Protein AF-A0A1S8IT83-F1 (afdb_monomer)

Structure (mmCIF, N/CA/C/O backbone):
data_AF-A0A1S8IT83-F1
#
_entry.id   AF-A0A1S8IT83-F1
#
loop_
_atom_site.group_PDB
_atom_site.id
_atom_site.type_symbol
_atom_site.label_atom_id
_atom_site.label_alt_id
_atom_site.label_comp_id
_atom_site.label_asym_id
_atom_site.label_entity_id
_atom_site.label_seq_id
_atom_site.pdbx_PDB_ins_code
_atom_site.Cartn_x
_atom_site.Cartn_y
_atom_site.Cartn_z
_atom_site.occupancy
_atom_site.B_iso_or_equiv
_atom_site.auth_seq_id
_atom_site.auth_comp_id
_atom_site.auth_asym_id
_atom_site.auth_atom_id
_atom_site.pdbx_PDB_model_num
ATOM 1 N N . ASP A 1 1 ? 2.552 -11.994 -29.204 1.00 83.62 1 ASP A N 1
ATOM 2 C CA . ASP A 1 1 ? 2.250 -12.666 -27.921 1.00 83.62 1 ASP A CA 1
ATOM 3 C C . ASP A 1 1 ? 2.452 -11.701 -26.765 1.00 83.62 1 ASP A C 1
ATOM 5 O O . ASP A 1 1 ? 3.194 -10.739 -26.927 1.00 83.62 1 ASP A O 1
ATOM 9 N N . GLY A 1 2 ? 1.763 -11.899 -25.641 1.00 84.75 2 GLY A N 1
ATOM 10 C CA . GLY A 1 2 ? 1.817 -10.986 -24.496 1.00 84.75 2 GLY A CA 1
ATOM 11 C C . GLY A 1 2 ? 1.218 -11.605 -23.234 1.00 84.75 2 GLY A C 1
ATOM 12 O O . GLY A 1 2 ? 0.448 -12.560 -23.318 1.00 84.75 2 GLY A O 1
ATOM 13 N N . LEU A 1 3 ? 1.593 -11.063 -22.076 1.00 86.25 3 LEU A N 1
ATOM 14 C CA . LEU A 1 3 ? 1.121 -11.483 -20.756 1.00 86.25 3 LEU A CA 1
ATOM 15 C C . LEU A 1 3 ? 0.244 -10.378 -20.160 1.00 86.25 3 LEU A C 1
ATOM 17 O O . LEU A 1 3 ? 0.674 -9.229 -20.082 1.00 86.25 3 LEU A O 1
ATOM 21 N N . LEU A 1 4 ? -0.965 -10.732 -19.725 1.00 87.31 4 LEU A N 1
ATOM 22 C CA . LEU A 1 4 ? -1.820 -9.851 -18.932 1.00 87.31 4 LEU A CA 1
ATOM 23 C C . LEU A 1 4 ? -1.577 -10.142 -17.447 1.00 87.31 4 LEU A C 1
ATOM 25 O O . LEU A 1 4 ? -1.765 -11.277 -17.013 1.00 87.31 4 LEU A O 1
ATOM 29 N N . ILE A 1 5 ? -1.122 -9.140 -16.697 1.00 86.38 5 ILE A N 1
ATOM 30 C CA . ILE A 1 5 ? -0.747 -9.262 -15.284 1.00 86.38 5 ILE A CA 1
ATOM 31 C C . ILE A 1 5 ? -0.802 -7.893 -14.594 1.00 86.38 5 ILE A C 1
ATOM 33 O O . ILE A 1 5 ? -0.689 -6.857 -15.254 1.00 86.38 5 ILE A O 1
ATOM 37 N N . ASP A 1 6 ? -0.934 -7.886 -13.269 1.00 82.25 6 ASP A N 1
ATOM 38 C CA . ASP A 1 6 ? -0.867 -6.691 -12.433 1.00 82.25 6 ASP A CA 1
ATOM 39 C C . ASP A 1 6 ? 0.418 -5.886 -12.663 1.00 82.25 6 ASP A C 1
ATOM 41 O O . ASP A 1 6 ? 1.540 -6.403 -12.593 1.00 82.25 6 ASP A O 1
ATOM 45 N N . ARG A 1 7 ? 0.260 -4.574 -12.864 1.00 82.31 7 ARG A N 1
ATOM 46 C CA . ARG A 1 7 ? 1.376 -3.661 -13.151 1.00 82.31 7 ARG A CA 1
ATOM 47 C C . ARG A 1 7 ? 2.426 -3.648 -12.040 1.00 82.31 7 ARG A C 1
ATOM 49 O O . ARG A 1 7 ? 3.616 -3.655 -12.339 1.00 82.31 7 ARG A O 1
ATOM 56 N N . VAL A 1 8 ? 1.997 -3.655 -10.776 1.00 82.19 8 VAL A N 1
ATOM 57 C CA . VAL A 1 8 ? 2.904 -3.665 -9.614 1.00 82.19 8 VAL A CA 1
ATOM 58 C C . VAL A 1 8 ? 3.758 -4.932 -9.571 1.00 82.19 8 VAL A C 1
ATOM 60 O O . VAL A 1 8 ? 4.948 -4.861 -9.273 1.00 82.19 8 VAL A O 1
ATOM 63 N N . TYR A 1 9 ? 3.185 -6.078 -9.947 1.00 82.50 9 TYR A N 1
ATOM 64 C CA . TYR A 1 9 ? 3.905 -7.346 -10.008 1.00 82.50 9 TYR A CA 1
ATOM 65 C C . TYR A 1 9 ? 4.928 -7.340 -11.149 1.00 82.50 9 TYR A C 1
ATOM 67 O O . TYR A 1 9 ? 6.101 -7.641 -10.928 1.00 82.50 9 TYR A O 1
ATOM 75 N N . ALA A 1 10 ? 4.509 -6.936 -12.355 1.00 81.62 10 ALA A N 1
ATOM 76 C CA . ALA A 1 10 ? 5.405 -6.840 -13.507 1.00 81.62 10 ALA A CA 1
ATOM 77 C C . ALA A 1 10 ? 6.578 -5.880 -13.247 1.00 81.62 10 ALA A C 1
ATOM 79 O O . ALA A 1 10 ? 7.729 -6.250 -13.475 1.00 81.62 10 ALA A O 1
ATOM 80 N N . ASN A 1 11 ? 6.309 -4.681 -12.717 1.00 79.56 11 ASN A N 1
ATOM 81 C CA . ASN A 1 11 ? 7.344 -3.698 -12.387 1.00 79.56 11 ASN A CA 1
ATOM 82 C C . ASN A 1 11 ? 8.332 -4.231 -11.343 1.00 79.56 11 ASN A C 1
ATOM 84 O O . ASN A 1 11 ? 9.543 -4.094 -11.527 1.00 79.56 11 ASN A O 1
ATOM 88 N N . TYR A 1 12 ? 7.839 -4.856 -10.269 1.00 81.69 12 TYR A N 1
ATOM 89 C CA . TYR A 1 12 ? 8.693 -5.402 -9.215 1.00 81.69 12 TYR A CA 1
ATOM 90 C C . TYR A 1 12 ? 9.661 -6.457 -9.767 1.00 81.69 12 TYR A C 1
ATOM 92 O O . TYR A 1 12 ? 10.870 -6.319 -9.600 1.00 81.69 12 TYR A O 1
ATOM 100 N N . TYR A 1 13 ? 9.172 -7.464 -10.492 1.00 82.81 13 TYR A N 1
ATOM 101 C CA . TYR A 1 13 ? 10.039 -8.528 -11.012 1.00 82.81 13 TYR A CA 1
ATOM 102 C C . TYR A 1 13 ? 11.000 -8.037 -12.098 1.00 82.81 13 TYR A C 1
ATOM 104 O O . TYR A 1 13 ? 12.196 -8.315 -12.037 1.00 82.81 13 TYR A O 1
ATOM 112 N N . LEU A 1 14 ? 10.512 -7.251 -13.061 1.00 81.69 14 LEU A N 1
ATOM 113 C CA . LEU A 1 14 ? 11.348 -6.772 -14.164 1.00 81.69 14 LEU A CA 1
ATOM 114 C C . LEU A 1 14 ? 12.427 -5.778 -13.709 1.00 81.69 14 LEU A C 1
ATOM 116 O O . LEU A 1 14 ? 13.480 -5.701 -14.344 1.00 81.69 14 LEU A O 1
ATOM 120 N N . SER A 1 15 ? 12.184 -5.027 -12.627 1.00 78.31 15 SER A N 1
ATOM 121 C CA . SER A 1 15 ? 13.200 -4.155 -12.017 1.00 78.31 15 SER A CA 1
ATOM 122 C C . SER A 1 15 ? 14.228 -4.951 -11.217 1.00 78.31 15 SER A C 1
ATOM 124 O O . SER A 1 15 ? 15.418 -4.665 -11.324 1.00 78.31 15 SER A O 1
ATOM 126 N N . HIS A 1 16 ? 13.801 -5.980 -10.476 1.00 80.00 16 HIS A N 1
ATOM 127 C CA . HIS A 1 16 ? 14.707 -6.848 -9.715 1.00 80.00 16 HIS A CA 1
ATOM 128 C C . HIS A 1 16 ? 15.641 -7.669 -10.614 1.00 80.00 16 HIS A C 1
ATOM 130 O O . HIS A 1 16 ? 16.762 -7.967 -10.211 1.00 80.00 16 HIS A O 1
ATOM 136 N N . GLU A 1 17 ? 15.205 -8.017 -11.826 1.00 83.69 17 GLU A N 1
ATOM 137 C CA . GLU A 1 17 ? 16.011 -8.766 -12.798 1.00 83.69 17 GLU A CA 1
ATOM 138 C C . GLU A 1 17 ? 16.816 -7.881 -13.774 1.00 83.69 17 GLU A C 1
ATOM 140 O O . GLU A 1 17 ? 17.440 -8.412 -14.689 1.00 83.69 17 GLU A O 1
ATOM 145 N N . ASP A 1 18 ? 16.790 -6.547 -13.626 1.00 78.56 18 ASP A N 1
ATOM 146 C CA . ASP A 1 18 ? 17.390 -5.563 -14.560 1.00 78.56 18 ASP A CA 1
ATOM 147 C C . ASP A 1 18 ? 16.957 -5.750 -16.034 1.00 78.56 18 ASP A C 1
ATOM 149 O O . ASP A 1 18 ? 17.639 -5.381 -16.992 1.00 78.56 18 ASP A O 1
ATOM 153 N N . ASN A 1 19 ? 15.771 -6.328 -16.229 1.00 80.38 19 ASN A N 1
ATOM 154 C CA . ASN A 1 19 ? 15.250 -6.735 -17.533 1.00 80.38 19 ASN A CA 1
ATOM 155 C C . ASN A 1 19 ? 14.190 -5.781 -18.084 1.00 80.38 19 ASN A C 1
ATOM 157 O O . ASN A 1 19 ? 13.727 -5.961 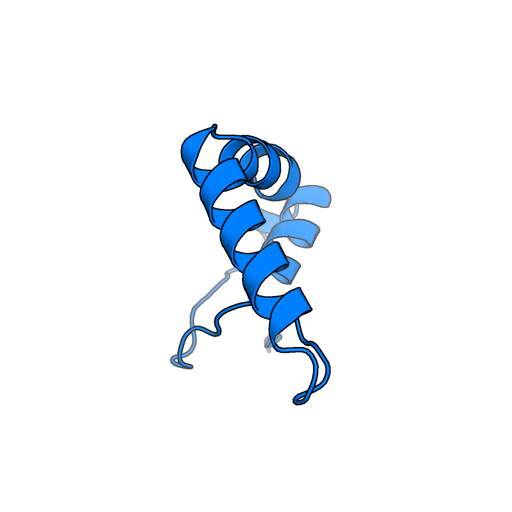-19.208 1.00 80.38 19 ASN A O 1
ATOM 161 N N . LEU A 1 20 ? 13.815 -4.744 -17.333 1.00 76.38 20 LEU A N 1
ATOM 162 C CA . LEU A 1 20 ? 12.737 -3.810 -17.681 1.00 76.38 20 LEU A CA 1
ATOM 163 C C . LEU A 1 20 ? 12.916 -3.169 -19.071 1.00 76.38 20 LEU A C 1
ATOM 165 O O . LEU A 1 20 ? 11.938 -2.942 -19.774 1.00 76.38 20 LEU A O 1
ATOM 169 N N . LYS A 1 21 ? 14.162 -2.963 -19.51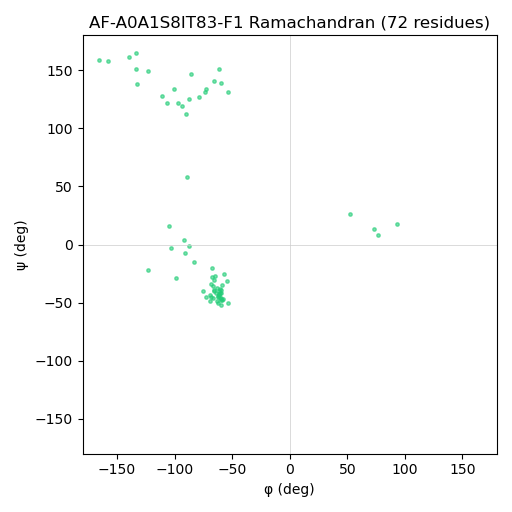8 1.00 81.69 21 LYS A N 1
ATOM 170 C CA . LYS A 1 21 ? 14.491 -2.411 -20.849 1.00 81.69 21 LYS A CA 1
ATOM 171 C C . LYS A 1 21 ? 14.130 -3.337 -22.018 1.00 81.69 21 LYS A C 1
ATOM 173 O O . LYS A 1 21 ? 14.022 -2.863 -23.145 1.00 81.69 21 LYS A O 1
ATOM 178 N N . ASN A 1 22 ? 13.962 -4.632 -21.758 1.00 87.12 22 ASN A N 1
ATOM 179 C CA . ASN A 1 22 ? 13.671 -5.647 -22.772 1.00 87.12 22 ASN A CA 1
ATOM 180 C C . ASN A 1 22 ? 12.163 -5.863 -22.982 1.00 87.12 22 ASN A C 1
ATOM 182 O O . ASN A 1 22 ? 11.775 -6.578 -23.905 1.00 87.12 22 ASN A O 1
ATOM 186 N N . TYR A 1 23 ? 11.314 -5.254 -22.148 1.00 85.25 23 TYR A N 1
ATOM 187 C CA . TYR A 1 23 ? 9.864 -5.427 -22.184 1.00 85.25 23 TYR A CA 1
ATOM 188 C C . TYR A 1 23 ? 9.150 -4.087 -22.354 1.00 85.25 23 TYR A C 1
ATOM 190 O O . TYR A 1 23 ? 9.609 -3.042 -21.904 1.00 85.25 23 TYR A O 1
ATOM 198 N N . THR A 1 24 ? 7.987 -4.119 -23.003 1.00 83.81 24 THR A N 1
ATOM 199 C CA . THR A 1 24 ? 7.079 -2.971 -23.079 1.00 83.81 24 THR A CA 1
ATOM 200 C C . THR A 1 24 ? 5.879 -3.239 -22.184 1.00 83.81 24 THR A C 1
ATOM 202 O O . THR A 1 24 ? 5.172 -4.225 -22.375 1.00 83.81 24 THR A O 1
ATOM 205 N N . ILE A 1 25 ? 5.643 -2.354 -21.217 1.00 83.06 25 ILE A N 1
ATOM 206 C CA . ILE A 1 25 ? 4.448 -2.378 -20.371 1.00 83.06 25 ILE A CA 1
ATOM 207 C C . ILE A 1 25 ? 3.454 -1.389 -20.972 1.00 83.06 25 ILE A C 1
ATOM 209 O O . ILE A 1 25 ? 3.766 -0.213 -21.155 1.00 83.06 25 ILE A O 1
ATOM 213 N N . SER A 1 26 ? 2.262 -1.860 -21.322 1.00 82.88 26 SER A N 1
ATOM 214 C CA . SER A 1 26 ? 1.208 -1.026 -21.902 1.00 82.88 26 SER A CA 1
ATOM 215 C C . SER A 1 26 ? -0.116 -1.286 -21.208 1.00 82.88 26 SER A C 1
ATOM 217 O O . SER A 1 26 ? -0.466 -2.425 -20.912 1.00 82.88 26 SER A O 1
ATOM 219 N N . HIS A 1 27 ? -0.852 -0.211 -20.951 1.00 80.06 27 HIS A N 1
ATOM 220 C CA . HIS A 1 27 ? -2.206 -0.293 -20.435 1.00 80.06 27 HIS A CA 1
ATOM 221 C C . HIS A 1 27 ? -3.166 -0.626 -21.581 1.00 80.06 27 HIS A C 1
ATOM 223 O O . HIS A 1 27 ? -3.162 0.053 -22.606 1.00 80.06 27 HIS A O 1
ATOM 229 N N . VAL A 1 28 ? -3.971 -1.674 -21.415 1.00 82.31 28 VAL A N 1
ATOM 230 C CA . VAL A 1 28 ? -4.810 -2.235 -22.489 1.00 82.31 28 VAL A CA 1
ATOM 231 C C . VAL A 1 28 ? -6.301 -1.888 -22.354 1.00 82.31 28 VAL A C 1
ATOM 233 O O . VAL A 1 28 ? -7.128 -2.491 -23.030 1.00 82.31 28 VAL A O 1
ATOM 236 N N . GLY A 1 29 ? -6.641 -0.890 -21.526 1.00 81.44 29 GLY A N 1
ATOM 237 C CA . GLY A 1 29 ? -7.987 -0.303 -21.452 1.00 81.44 29 GLY A CA 1
ATOM 238 C C . GLY A 1 29 ? -8.929 -0.911 -20.407 1.00 81.44 29 GLY A C 1
ATOM 239 O O . GLY A 1 29 ? -10.135 -0.716 -20.516 1.00 81.44 29 GLY A O 1
ATOM 240 N N . TYR A 1 30 ? -8.402 -1.645 -19.423 1.00 79.25 30 TYR A N 1
ATOM 241 C CA . TYR A 1 30 ? -9.161 -2.061 -18.237 1.00 79.25 30 TYR A CA 1
ATOM 242 C C . TYR A 1 30 ? -9.115 -0.969 -17.172 1.00 79.25 30 TYR A C 1
ATOM 244 O O . TYR A 1 30 ? -8.097 -0.300 -17.045 1.00 79.25 30 TYR A O 1
ATOM 252 N N . ASP A 1 31 ? -10.175 -0.798 -16.388 1.00 78.69 31 ASP A N 1
ATOM 253 C CA . ASP A 1 31 ? -10.150 0.170 -15.291 1.00 78.69 31 ASP A CA 1
ATOM 254 C C . ASP A 1 31 ? -9.068 -0.183 -14.260 1.00 78.69 31 ASP A C 1
ATOM 256 O O . ASP A 1 31 ? -8.702 -1.346 -14.077 1.00 78.69 31 ASP A O 1
ATOM 260 N N . ASN A 1 32 ? -8.532 0.840 -13.594 1.00 75.19 32 ASN A N 1
ATOM 261 C CA . ASN A 1 32 ? -7.599 0.621 -12.496 1.00 75.19 32 ASN A CA 1
ATOM 262 C C . ASN A 1 32 ? -8.322 -0.061 -11.331 1.00 75.19 32 ASN A C 1
ATOM 264 O O . ASN A 1 32 ? -9.453 0.293 -10.996 1.00 75.19 32 ASN A O 1
ATOM 268 N N . GLU A 1 33 ? -7.636 -1.000 -10.690 1.00 75.56 33 GLU A N 1
ATOM 269 C CA . GLU A 1 33 ? -8.125 -1.668 -9.491 1.00 75.56 33 GLU A CA 1
ATOM 270 C C . GLU A 1 33 ? -7.473 -1.056 -8.247 1.00 75.56 33 GLU A C 1
ATOM 272 O O . GLU A 1 33 ? -6.257 -0.861 -8.197 1.00 75.56 33 GLU A O 1
ATOM 277 N N . ASP A 1 34 ? -8.286 -0.769 -7.230 1.00 84.38 34 ASP A N 1
ATOM 278 C CA . ASP A 1 34 ? -7.803 -0.303 -5.933 1.00 84.38 34 ASP A CA 1
ATOM 279 C C . ASP A 1 34 ? -7.488 -1.497 -5.023 1.00 84.38 34 ASP A C 1
ATOM 281 O O . ASP A 1 34 ? -8.352 -2.330 -4.728 1.00 84.38 34 ASP A O 1
ATOM 285 N N . PHE A 1 35 ? -6.260 -1.556 -4.506 1.00 87.06 35 PHE A N 1
ATOM 286 C CA . PHE A 1 35 ? -5.904 -2.530 -3.476 1.00 87.06 35 PHE A CA 1
ATOM 287 C C . PHE A 1 35 ? -6.523 -2.151 -2.127 1.00 87.06 35 PHE A C 1
ATOM 289 O O . PHE A 1 35 ? -6.408 -1.018 -1.659 1.00 87.06 35 PHE A O 1
ATOM 296 N N . ALA A 1 36 ? -7.130 -3.131 -1.454 1.00 92.19 36 ALA A N 1
ATOM 297 C CA . ALA A 1 36 ? -7.754 -2.950 -0.148 1.00 92.19 36 ALA A CA 1
ATOM 298 C C . ALA A 1 36 ? -7.481 -4.132 0.792 1.00 92.19 36 ALA A C 1
ATOM 300 O O . ALA A 1 36 ? -7.145 -5.239 0.368 1.00 92.19 36 ALA A O 1
ATOM 301 N N . VAL A 1 37 ? -7.672 -3.908 2.095 1.00 94.69 37 VAL A N 1
ATOM 302 C CA . VAL A 1 37 ? -7.584 -4.969 3.106 1.00 94.69 37 VAL A CA 1
ATOM 303 C C . VAL A 1 37 ? -8.962 -5.598 3.307 1.00 94.69 37 VAL A C 1
ATOM 305 O O . VAL A 1 37 ? -9.878 -4.966 3.833 1.00 94.69 37 VAL A O 1
ATOM 308 N N . GLY A 1 38 ? -9.110 -6.861 2.909 1.00 95.56 38 GLY A N 1
ATOM 309 C CA . GLY A 1 38 ? -10.339 -7.626 3.114 1.00 95.56 38 GLY A CA 1
ATOM 310 C C . GLY A 1 38 ? -10.528 -8.054 4.572 1.00 95.56 38 GLY A C 1
ATOM 311 O O . GLY A 1 38 ? -9.632 -8.637 5.181 1.00 95.56 38 GLY A O 1
ATOM 312 N N . VAL A 1 39 ? -11.719 -7.816 5.127 1.00 96.56 39 VAL A N 1
ATOM 313 C CA . VAL A 1 39 ? -12.116 -8.269 6.471 1.00 96.56 39 VAL A CA 1
ATOM 314 C C . VAL A 1 39 ? -13.511 -8.899 6.452 1.00 96.56 39 VAL A C 1
ATOM 316 O O . VAL A 1 39 ? -14.269 -8.740 5.493 1.00 96.56 39 VAL A O 1
ATOM 319 N N . ARG A 1 40 ? -13.883 -9.625 7.517 1.00 97.56 40 ARG A N 1
ATOM 320 C CA . ARG A 1 40 ? -15.252 -10.150 7.662 1.00 97.56 40 ARG A CA 1
ATOM 321 C C . ARG A 1 40 ? -16.260 -9.001 7.662 1.00 97.56 40 ARG A C 1
ATOM 323 O O . ARG A 1 40 ? -16.058 -8.004 8.347 1.00 97.56 40 ARG A O 1
ATOM 330 N N . LYS A 1 41 ? -17.395 -9.187 6.982 1.00 95.25 41 LYS A N 1
ATOM 331 C CA . LYS A 1 41 ? -18.448 -8.159 6.851 1.00 95.25 41 LYS A CA 1
ATOM 332 C C . LYS A 1 41 ? -19.005 -7.650 8.187 1.00 95.25 41 LYS A C 1
ATOM 334 O O . LYS A 1 41 ? -19.507 -6.538 8.243 1.00 95.25 41 LYS A O 1
ATOM 339 N N . SER A 1 42 ? -18.938 -8.451 9.249 1.00 96.94 42 SER A N 1
ATOM 340 C CA . SER A 1 42 ? -19.401 -8.068 10.587 1.00 96.94 42 SER A CA 1
ATOM 341 C C . SER A 1 42 ? -18.381 -7.250 11.393 1.00 96.94 42 SER A C 1
ATOM 343 O O . SER A 1 42 ? -18.749 -6.664 12.408 1.00 96.94 42 SER A O 1
AT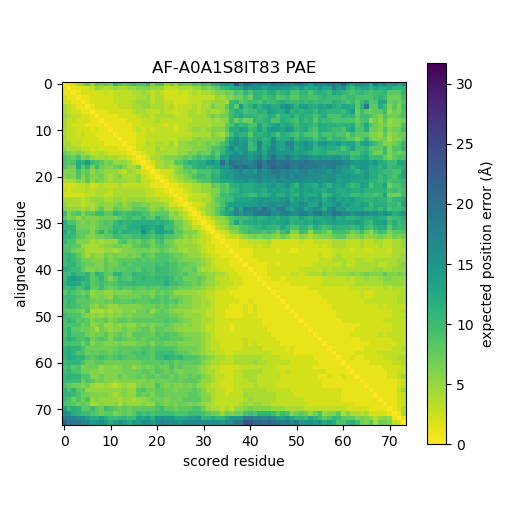OM 345 N N . ASP A 1 43 ? -17.109 -7.205 10.983 1.00 96.44 43 ASP A N 1
ATOM 346 C CA . ASP A 1 43 ? -15.998 -6.653 11.775 1.00 96.44 43 ASP A CA 1
ATOM 347 C C . ASP A 1 43 ? -15.775 -5.145 11.537 1.00 96.44 43 ASP A C 1
ATOM 349 O O . ASP A 1 43 ? -14.687 -4.682 11.187 1.00 96.44 43 ASP A O 1
ATOM 353 N N . ASN A 1 44 ? -16.813 -4.341 11.781 1.00 96.38 44 ASN A N 1
ATOM 354 C CA . ASN A 1 44 ? -16.774 -2.886 11.566 1.00 96.38 44 ASN A CA 1
ATOM 355 C C . ASN A 1 44 ? -15.683 -2.173 12.385 1.00 96.38 44 ASN A C 1
ATOM 357 O O . ASN A 1 44 ? -15.072 -1.214 11.915 1.00 96.38 44 ASN A O 1
ATOM 361 N N . GLN A 1 45 ? -15.399 -2.647 13.602 1.00 97.69 45 GLN A N 1
ATOM 362 C CA . GLN A 1 45 ? -14.369 -2.046 14.453 1.00 97.69 45 GLN A CA 1
ATOM 363 C C . GLN A 1 45 ? -12.957 -2.261 13.886 1.00 97.69 45 GLN A C 1
ATOM 365 O O . GLN A 1 45 ? -12.094 -1.393 14.029 1.00 97.69 45 GLN A O 1
ATOM 370 N N . LEU A 1 46 ? -12.714 -3.401 13.233 1.00 97.25 46 LEU A N 1
ATOM 371 C CA . LEU A 1 46 ? -11.428 -3.686 12.606 1.00 97.25 46 LEU A CA 1
ATOM 372 C C . LEU A 1 46 ? -11.211 -2.788 11.384 1.00 97.25 46 LEU A C 1
ATOM 374 O O . LEU A 1 46 ? -10.138 -2.200 11.267 1.00 97.25 46 LEU A O 1
ATOM 378 N N . VAL A 1 47 ? -12.243 -2.611 10.545 1.00 97.62 47 VAL A N 1
ATOM 379 C CA . VAL A 1 47 ? -12.211 -1.673 9.405 1.00 97.62 47 VAL A CA 1
ATOM 380 C C . VAL A 1 47 ? -11.815 -0.276 9.871 1.00 97.62 47 VAL A C 1
ATOM 382 O O . VAL A 1 47 ? -10.882 0.316 9.335 1.00 97.62 47 VAL A O 1
ATOM 385 N N . GLN A 1 48 ? -12.485 0.237 10.908 1.00 97.88 48 GLN A N 1
ATOM 386 C CA . GLN A 1 48 ? -12.208 1.574 11.434 1.00 97.88 48 GLN A CA 1
ATOM 387 C C . GLN A 1 48 ? -10.760 1.713 11.906 1.00 97.88 48 GLN A C 1
ATOM 389 O O . GLN A 1 48 ? -10.093 2.681 11.558 1.00 97.88 48 GLN A O 1
ATOM 394 N N . LYS A 1 49 ? -10.246 0.732 12.658 1.00 98.12 49 LYS A N 1
ATOM 395 C CA . LYS A 1 49 ? -8.863 0.770 13.149 1.00 98.12 49 LYS A CA 1
ATOM 396 C C . LYS A 1 49 ? -7.836 0.725 12.018 1.00 98.12 49 LYS A C 1
ATOM 398 O O . LYS A 1 49 ? -6.858 1.466 12.082 1.00 98.12 49 LYS A O 1
ATOM 403 N N . ILE A 1 50 ? -8.055 -0.113 11.004 1.00 97.75 50 ILE A N 1
ATOM 404 C CA . ILE A 1 50 ? -7.170 -0.212 9.835 1.00 97.75 50 ILE A CA 1
ATOM 405 C C . ILE A 1 50 ? -7.155 1.116 9.072 1.00 97.75 50 ILE A C 1
ATOM 407 O O . ILE A 1 50 ? -6.081 1.652 8.807 1.00 97.75 50 ILE A O 1
ATOM 411 N N . ASN A 1 51 ? -8.328 1.690 8.794 1.00 97.56 51 ASN A N 1
ATOM 412 C CA . ASN A 1 51 ? -8.430 2.955 8.067 1.00 97.56 51 ASN A CA 1
ATOM 413 C C . ASN A 1 51 ? -7.762 4.107 8.829 1.00 97.56 51 ASN A C 1
ATOM 415 O O . ASN A 1 51 ? -6.966 4.841 8.249 1.00 97.56 51 ASN A O 1
ATOM 419 N N . THR A 1 52 ? -8.002 4.222 10.140 1.00 98.00 52 THR A N 1
ATOM 420 C CA . THR A 1 52 ? -7.333 5.232 10.974 1.00 98.00 52 THR A CA 1
ATOM 421 C C . THR A 1 52 ? -5.817 5.050 10.971 1.00 98.00 52 THR A C 1
ATOM 423 O O . THR A 1 52 ? -5.085 6.031 10.865 1.00 98.00 52 THR A O 1
ATOM 426 N N . ALA A 1 53 ? -5.326 3.808 11.048 1.00 97.69 53 ALA A N 1
ATOM 427 C CA . ALA A 1 53 ? -3.894 3.540 10.976 1.00 97.69 53 ALA A CA 1
ATOM 428 C C . ALA A 1 53 ? -3.310 3.982 9.626 1.00 97.69 53 ALA A C 1
ATOM 430 O O . ALA A 1 53 ? -2.287 4.662 9.612 1.00 97.69 53 ALA A O 1
ATOM 431 N N . PHE A 1 54 ? -3.971 3.682 8.503 1.00 96.88 54 PHE A N 1
ATOM 432 C CA . PHE A 1 54 ? -3.528 4.161 7.191 1.00 96.88 54 PHE A CA 1
ATOM 433 C C . PHE A 1 54 ? -3.528 5.686 7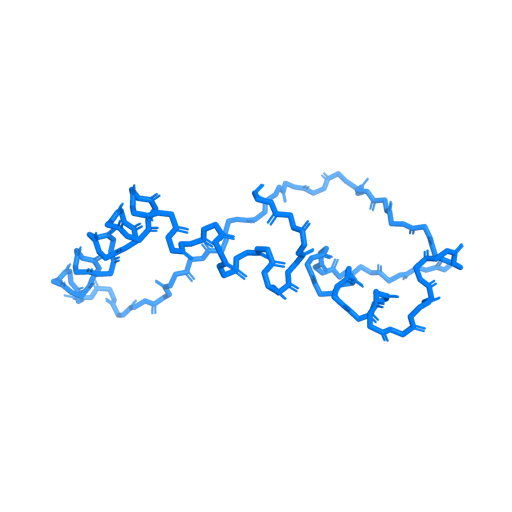.090 1.00 96.88 54 PHE A C 1
ATOM 435 O O . PHE A 1 54 ? -2.579 6.255 6.553 1.00 96.88 54 PHE A O 1
ATOM 442 N N . GLU A 1 55 ? -4.527 6.371 7.646 1.00 97.00 55 GLU A N 1
ATOM 443 C CA . GLU A 1 55 ? -4.519 7.834 7.696 1.00 97.00 55 GLU A CA 1
ATOM 444 C C . GLU A 1 55 ? -3.335 8.386 8.492 1.00 97.00 55 GLU A C 1
ATOM 446 O O . GLU A 1 55 ? -2.705 9.349 8.050 1.00 97.00 55 GLU A O 1
ATOM 451 N N . THR A 1 56 ? -3.019 7.791 9.645 1.00 97.81 56 THR A N 1
ATOM 452 C CA . THR A 1 56 ? -1.860 8.181 10.456 1.00 97.81 56 THR A CA 1
ATOM 453 C C . THR A 1 56 ? -0.558 7.956 9.693 1.00 97.81 56 THR A C 1
ATOM 455 O O . THR A 1 56 ? 0.218 8.898 9.553 1.00 97.81 56 THR A O 1
ATOM 458 N N . LEU A 1 57 ? -0.367 6.761 9.124 1.00 96.44 57 LEU A N 1
ATOM 459 C CA . LEU A 1 57 ? 0.841 6.403 8.372 1.00 96.44 57 LEU A CA 1
ATOM 460 C C . LEU A 1 57 ? 1.007 7.230 7.087 1.00 96.44 57 LEU A C 1
ATOM 462 O O . LEU A 1 57 ? 2.118 7.423 6.592 1.00 96.44 57 LEU A O 1
ATOM 466 N N . ARG A 1 58 ? -0.100 7.714 6.513 1.00 93.75 58 ARG A N 1
ATOM 467 C CA . ARG A 1 58 ? -0.066 8.659 5.393 1.00 93.75 58 ARG A CA 1
ATOM 468 C C . ARG A 1 58 ? 0.371 10.045 5.857 1.00 93.75 58 ARG A C 1
ATOM 470 O O . ARG A 1 58 ? 1.208 10.663 5.211 1.00 93.75 58 ARG A O 1
ATOM 477 N N . LYS A 1 59 ? -0.182 10.533 6.974 1.00 95.75 59 LYS A N 1
ATOM 478 C CA . LYS A 1 59 ? 0.126 11.864 7.529 1.00 95.75 59 LYS A CA 1
ATOM 479 C C . LYS A 1 59 ? 1.563 11.974 8.034 1.00 95.75 59 LYS A C 1
ATOM 481 O O . LYS A 1 59 ? 2.157 13.038 7.905 1.00 95.75 59 LYS A O 1
ATOM 486 N N . ASP A 1 60 ? 2.111 10.905 8.606 1.00 96.38 60 ASP A N 1
ATOM 487 C CA . ASP A 1 60 ? 3.481 10.888 9.134 1.00 96.38 60 ASP A CA 1
ATOM 488 C C . ASP A 1 60 ? 4.553 10.507 8.087 1.00 96.38 60 ASP A C 1
ATOM 490 O O . ASP A 1 60 ? 5.750 10.509 8.386 1.00 96.38 60 ASP A O 1
ATOM 494 N N . GLY A 1 61 ? 4.135 10.207 6.851 1.00 95.50 61 GLY A N 1
ATOM 495 C CA . GLY A 1 61 ? 5.017 9.862 5.735 1.00 95.50 61 GLY A CA 1
ATOM 496 C C . GLY A 1 61 ? 5.574 8.435 5.778 1.00 95.50 61 GLY A C 1
ATOM 497 O O . GLY A 1 61 ? 6.437 8.087 4.970 1.00 95.50 61 GLY A O 1
ATOM 498 N N . THR A 1 62 ? 5.112 7.580 6.691 1.00 96.19 62 THR A N 1
ATOM 499 C CA . THR A 1 62 ? 5.553 6.181 6.757 1.00 96.19 62 THR A CA 1
ATOM 500 C C . THR A 1 62 ? 5.117 5.387 5.529 1.00 96.19 62 THR A C 1
ATOM 502 O O . THR A 1 62 ? 5.916 4.604 5.017 1.00 96.19 62 THR A O 1
ATOM 505 N N . LEU A 1 63 ? 3.901 5.607 5.008 1.00 93.12 63 LEU A N 1
ATOM 506 C CA . LEU A 1 63 ? 3.459 4.938 3.773 1.00 93.12 63 LEU A CA 1
ATOM 507 C C . LEU A 1 63 ? 4.342 5.302 2.579 1.00 93.12 63 LEU A C 1
ATOM 509 O O . LEU A 1 63 ? 4.749 4.407 1.847 1.00 93.12 63 LEU A O 1
ATOM 513 N N . SER A 1 64 ? 4.713 6.576 2.447 1.00 91.56 64 SER A N 1
ATOM 514 C CA . SER A 1 64 ? 5.634 7.047 1.407 1.00 91.56 64 SER A CA 1
ATOM 515 C C . SER A 1 64 ? 6.983 6.321 1.476 1.00 91.56 64 SER A C 1
ATOM 517 O O . SER A 1 64 ? 7.459 5.756 0.494 1.00 91.56 64 SER A O 1
ATOM 519 N N . LYS A 1 65 ? 7.566 6.207 2.679 1.00 94.75 65 LYS A N 1
ATOM 520 C CA . LYS A 1 65 ? 8.821 5.460 2.894 1.00 94.75 65 LYS A CA 1
ATOM 521 C C . LYS A 1 65 ? 8.702 3.981 2.525 1.00 94.75 65 LYS A C 1
ATOM 523 O O . LYS A 1 65 ? 9.656 3.403 2.006 1.00 94.75 65 LYS A O 1
ATOM 528 N N . ILE A 1 66 ? 7.561 3.358 2.820 1.00 92.75 66 ILE A N 1
ATOM 529 C CA . ILE A 1 66 ? 7.292 1.967 2.442 1.00 92.75 66 ILE A CA 1
ATOM 530 C C . ILE A 1 66 ? 7.182 1.857 0.917 1.00 92.75 66 ILE A C 1
ATOM 532 O O . ILE A 1 66 ? 7.823 0.978 0.344 1.00 92.75 66 ILE A O 1
ATOM 536 N N . SER A 1 67 ? 6.441 2.758 0.267 1.00 88.44 67 SER A N 1
ATOM 537 C CA . SER A 1 67 ? 6.271 2.772 -1.189 1.00 88.44 67 SER A CA 1
ATOM 538 C C . SER A 1 67 ? 7.610 2.938 -1.908 1.00 88.44 67 SER A C 1
ATOM 540 O O . SER A 1 67 ? 7.984 2.113 -2.738 1.00 88.44 67 SER A O 1
ATOM 542 N N . GLN A 1 68 ? 8.423 3.899 -1.472 1.00 88.31 68 GLN A N 1
ATOM 543 C CA . GLN A 1 68 ? 9.769 4.117 -1.999 1.00 88.31 68 GLN A CA 1
ATOM 544 C C . GLN A 1 68 ? 10.683 2.899 -1.829 1.00 88.31 68 GLN A C 1
ATOM 546 O O . GLN A 1 68 ? 11.446 2.566 -2.731 1.00 88.31 68 GLN A O 1
ATOM 551 N N . LYS A 1 69 ? 10.594 2.187 -0.699 1.00 88.12 69 LYS A N 1
ATOM 552 C CA . LYS A 1 69 ? 11.408 0.987 -0.463 1.00 88.12 69 LYS A CA 1
ATOM 553 C C . LYS A 1 69 ? 11.063 -0.164 -1.413 1.00 88.12 69 LYS A C 1
ATOM 555 O O . LYS A 1 69 ? 11.965 -0.900 -1.804 1.00 88.12 69 LYS A O 1
ATOM 560 N N . TRP A 1 70 ? 9.780 -0.373 -1.701 1.00 83.62 70 TRP A N 1
ATOM 561 C CA . TRP A 1 70 ? 9.312 -1.556 -2.435 1.00 83.62 70 TRP A CA 1
ATOM 562 C C . TRP A 1 70 ? 9.073 -1.305 -3.920 1.00 83.62 70 TRP A C 1
ATOM 564 O O . TRP A 1 70 ? 9.224 -2.230 -4.716 1.00 83.62 70 TRP A O 1
ATOM 574 N N . PHE A 1 71 ? 8.723 -0.075 -4.283 1.00 80.69 71 PHE A N 1
ATOM 575 C CA . PHE A 1 71 ? 8.317 0.297 -5.634 1.00 80.69 71 PHE A CA 1
ATOM 57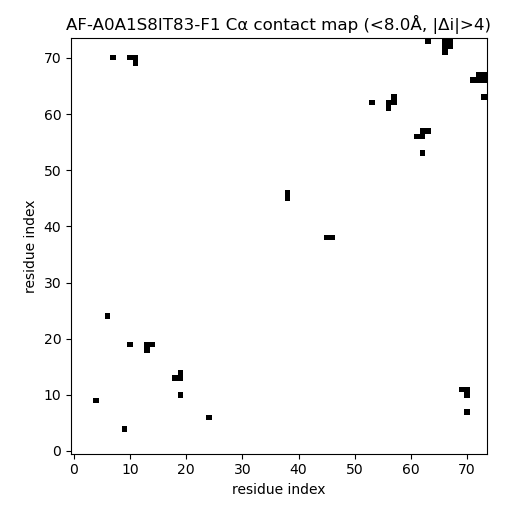6 C C . PHE A 1 71 ? 9.179 1.422 -6.222 1.00 80.69 71 PHE A C 1
ATOM 578 O O . PHE A 1 71 ? 9.280 1.522 -7.437 1.00 80.69 71 PHE A O 1
ATOM 585 N N . GLY A 1 72 ? 9.858 2.227 -5.393 1.00 77.50 72 GLY A N 1
ATOM 586 C CA . GLY A 1 72 ? 10.678 3.356 -5.864 1.00 77.50 72 GLY A CA 1
ATOM 587 C C . GLY A 1 72 ? 9.861 4.557 -6.356 1.00 77.50 72 GLY A C 1
ATO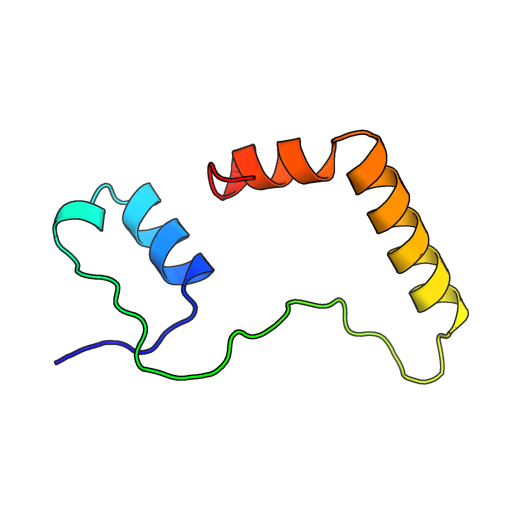M 588 O O . GLY A 1 72 ? 10.396 5.457 -6.999 1.00 77.50 72 GLY A O 1
ATOM 589 N N . GLU A 1 73 ? 8.564 4.569 -6.059 1.00 70.12 73 GLU A N 1
ATOM 590 C CA . GLU A 1 73 ? 7.592 5.595 -6.437 1.00 70.12 73 GLU A CA 1
ATOM 591 C C . GLU A 1 73 ? 6.743 5.962 -5.205 1.00 70.12 73 GLU A C 1
ATOM 593 O O . GLU A 1 73 ? 6.616 5.158 -4.276 1.00 70.12 73 GLU A O 1
ATOM 598 N N . ASP A 1 74 ? 6.251 7.204 -5.154 1.00 56.06 74 ASP A N 1
ATOM 599 C CA . ASP A 1 74 ? 5.375 7.730 -4.090 1.00 56.06 74 ASP A CA 1
ATOM 600 C C . ASP A 1 74 ? 3.921 7.798 -4.571 1.00 56.06 74 ASP A C 1
ATOM 602 O O . ASP A 1 74 ? 3.722 8.240 -5.728 1.00 56.06 74 ASP A O 1
#

pLDDT: mean 87.59, std 8.41, range [56.06, 98.12]

Foldseek 3Di:
DDDDDDPLVVQQVCVVVVNVVVDDDDDPDDDDDDDDDDDPPVPVVVVVVVVVVVVVCVVVCVVVVVCCVRRVGD

Secondary structure (DSSP, 8-state):
------HHHHHHHHHHTT-GGG------SPPPPPP-----TT-HHHHHHHHHHHHHHHHTTHHHHHHHHHTS--

Solvent-accessible surface area (backbone atoms only — not comparable to full-atom values): 4937 Å² total; per-residue (Å²): 140,87,85,90,72,61,65,71,58,54,51,48,54,27,58,76,66,75,43,48,89,82,56,87,90,77,89,87,81,72,82,88,81,83,89,77,88,89,72,66,92,84,47,60,69,57,53,52,53,53,52,52,48,52,54,50,31,53,74,74,44,51,48,46,56,51,34,39,74,72,70,69,49,122

InterPro domains:
  IPR001638 Solute-binding protein family 3/N-terminal domain of MltF [PF00497] (25-73)

Mean predicted aligned error: 6.62 Å

Radius of gyration: 16.37 Å; Cα contacts (8 Å, |Δi|>4): 23; chains: 1; bounding box: 37×24×42 Å

Organism: Enterococcus faecium (NCBI:txid1352)

Sequence (74 aa):
DGLLIDRVYANYYLSHEDNLKNYTISHVGYDNEDFAVGVRKSDNQLVQKINTAFETLRKDGTLSKISQKWFGED

==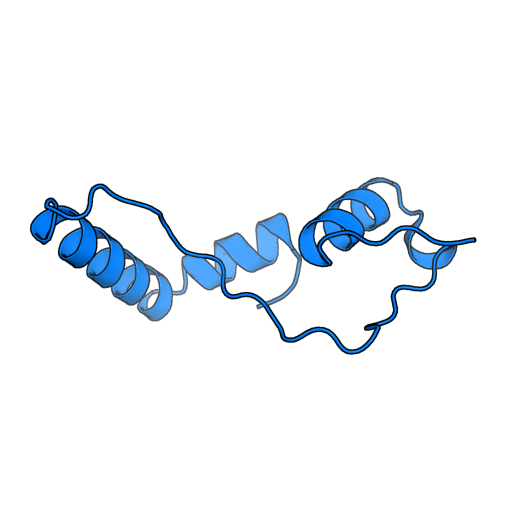= Feature glossary ===
Feature key, reading from the visual/contextual features back 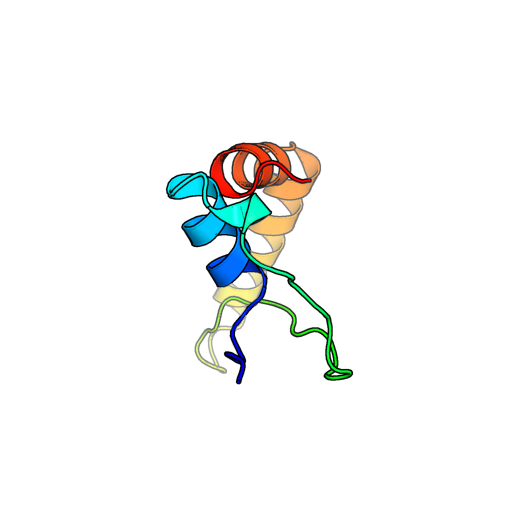to the raw sequence:

Rendered structure images. Structure images are PyMOL renders from six orthogonal camera directions. Cartoon representation draws helices as coils and strands as arrows; sticks shows the backbone as bonds; surface shows the solvent-excluded envelope. Rainbow coloring maps sequence position to hue (blue→red, N→C); chain coloring assigns a distinct color per polypeptide.

Contact-map, Ramachandran, and PAE plots. Three diagnostic plots accompany the record. The Cα contact map visualizes the tertiary structure as a 2D adjacency matrix (8 Å cutoff, sequence-local contacts suppressed). The Ramachandran plot shows the distribution of backbone (φ, ψ) torsions, with points in the α and β basins reflecting secondary structure content. The PAE plot shows AlphaFold's inter-residue confidence as a color matrix.

InterPro / GO / CATH / organism. The annotation block draws on four external resources. InterPro: which protein families and domains the sequence belongs to. GO: standardized terms for what the protein does, what process it participates in, and where in the cell it acts. CATH: which structural fold it has in the CATH hierarchy. Organism: the species of origin.

Nearest PDB structures. Structural nearest neighbors (via Foldseek easy-search vs the PDB). Reported per hit: target PDB id, E-value, and alignment TM-score. A TM-score above ~0.5 is the conventional threshold for 'same fold'.

Predicted aligned error. Predicted aligned error is AlphaFold's pairwise confidence. Unlike pLDDT (per-residue), PAE is per-residue-pair and captures whether two parts of the structure are correctly placed relative to each other. Units are ångströms of expected positional error.

Solvent-accessible surface area. SASA measures how much of the protein is reachable by solvent. It is computed by rolling a water-sized probe over the atomic surface and summing the exposed area (Å²). Per-residue SASA distinguishes core (buried, low SASA) from surface (exposed, high SASA) residues; total SASA is a whole-molecul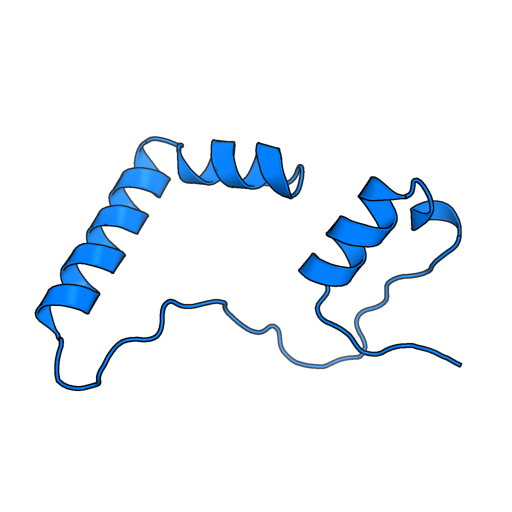e size measure.

B-factor. Crystallographic B-factors measure how much each atom's electron density is smeared out, in Å². They rise in mobile loops and surface residues and fall in the buried interior. In AlphaFold models this column is repurposed to hold pLDDT instead.

pLDDT. For AlphaFold models, the B-factor field carries pLDDT — the model's own estimate of local accuracy on a 0–100 scale. Regions with pLDDT<50 should be treated as essentially unmodeled; they often correspond to intrinsically disordered segments.

Backbone torsions (φ/ψ). φ (phi) and ψ (psi) are the two rotatable backbone dihedrals per residue: φ is the C(i-1)–N–Cα–C torsion, ψ is the N–Cα–C–N(i+1) torsion, both in degrees on (−180°, 180°]. α-helical residues cluster near (−60°, −45°); β-strand residues near (−120°, +130°). A Ramachandran plot is simply a scatter of (φ, ψ) for every residue.

Radius of gyration, Cα contacts, bounding box. Radius of gyration (Rg) is the root-mean-square distance of Cα atoms from their centroid — a single number for overall size and compactness. A globular domain of N residues has Rg ≈ 2.2·N^0.38 Å; an extended or disordered chain has a much larger Rg. The Cα contact count is the number of residue pairs whose Cα atoms are within 8 Å and are more than four positions apart in sequence — a standard proxy for tertiary packing density. The bounding box is the smallest axis-aligned box enclosing all Cα atoms.

Secondary structure (3-state, P-SEA). Three-state secondary structure (P-SEA) collapses the eight DSSP classes into helix (a), strand (b), and coil (c). P-SEA assigns these from Cα geometry alone — distances and angles — without requiring backbone oxygens, so it works on any Cα trace.

Secondary structure (8-state, DSSP). Secondary structure is the local, repeating backbone conformation. DSSP classifies it into eight states by reading the hydrogen-bond network: three helix types (H, G, I), two β types (E, B), two non-regular types (T, S), and unstructured coil (-).

Foldseek 3Di. The Foldseek 3Di string encodes local tertiary geometry as a 20-letter alphabet — one character per residue — derived from the relative positions of nearby Cα atoms. Unlike the amino-acid sequence, 3Di is a direct function of the 3D structure, so two proteins with the same fold have similar 3Di strings even at low sequence identity.

mmCIF coordinates. Structure coordinates are given as an mmCIF _atom_site loop: one row per atom with element, residue name, chain id, sequence number, and x/y/z position in Å. Only the four main-chain atoms per residue are included here; side chains are omitted to keep the record compact.

Sequence. This is the polypeptide sequence — one letter per residue, N-terminus first. Length ranges from a few dozen residues for small domains to over a thousand for large multi-domain proteins.